Protein AF-A0A016TN72-F1 (afdb_monomer)

Structure (mmCIF, N/CA/C/O backbone):
data_AF-A0A016TN72-F1
#
_entry.id   AF-A0A016TN72-F1
#
loop_
_atom_site.group_PDB
_atom_site.id
_atom_site.type_symbol
_atom_site.label_atom_id
_atom_site.label_alt_id
_atom_site.label_comp_id
_atom_site.label_asym_id
_atom_site.label_entity_id
_atom_site.label_seq_id
_atom_site.pdbx_PDB_ins_code
_atom_site.Cartn_x
_atom_site.Cartn_y
_atom_site.Cartn_z
_atom_site.occupancy
_atom_site.B_iso_or_equiv
_atom_site.auth_seq_id
_atom_site.auth_comp_id
_atom_site.auth_asym_id
_atom_site.auth_atom_id
_atom_site.pdbx_PDB_model_num
ATOM 1 N N . MET A 1 1 ? -20.695 16.431 16.332 1.00 54.09 1 MET A N 1
ATOM 2 C CA . MET A 1 1 ? -19.591 16.017 17.225 1.00 54.09 1 MET A CA 1
ATOM 3 C C . MET A 1 1 ? -19.298 14.549 16.932 1.00 54.09 1 MET A C 1
ATOM 5 O O . MET A 1 1 ? -20.149 13.716 17.222 1.00 54.09 1 MET A O 1
ATOM 9 N N . MET A 1 2 ? -18.202 14.225 16.236 1.00 65.81 2 MET A N 1
ATOM 10 C CA . MET A 1 2 ? -17.844 12.820 15.986 1.00 65.81 2 MET A CA 1
ATOM 11 C C . MET A 1 2 ? -17.385 12.195 17.301 1.00 65.81 2 MET A C 1
ATOM 13 O O . MET A 1 2 ? -16.554 12.775 17.998 1.00 65.81 2 MET A O 1
ATOM 17 N N . LYS A 1 3 ? -17.939 11.031 17.658 1.00 68.31 3 LYS A N 1
ATOM 18 C CA . LYS A 1 3 ? -17.392 10.249 18.769 1.00 68.31 3 LYS A CA 1
ATOM 19 C C . LYS A 1 3 ? -15.958 9.852 18.400 1.00 68.31 3 LYS A C 1
ATOM 21 O O . LYS A 1 3 ? -15.753 9.422 17.263 1.00 68.31 3 LYS A O 1
ATOM 26 N N . PRO A 1 4 ? -14.985 9.998 19.314 1.00 74.62 4 PRO A N 1
ATOM 27 C CA . PRO A 1 4 ? -13.628 9.550 19.050 1.00 74.62 4 PRO A CA 1
ATOM 28 C C . PRO A 1 4 ? -13.656 8.063 18.703 1.00 74.62 4 PRO A C 1
ATOM 30 O O . PRO A 1 4 ? -14.381 7.279 19.325 1.00 74.62 4 PRO A O 1
ATOM 33 N N . LEU A 1 5 ? -12.901 7.690 17.670 1.00 73.25 5 LEU A N 1
ATOM 34 C CA . LEU A 1 5 ? -12.761 6.291 17.295 1.00 73.25 5 LEU A CA 1
ATOM 35 C C . LEU A 1 5 ? -12.187 5.516 18.491 1.00 73.25 5 LEU A C 1
ATOM 37 O O . LEU A 1 5 ? -11.270 6.015 19.151 1.00 73.25 5 LEU A O 1
ATOM 41 N N . PRO A 1 6 ? -12.698 4.311 18.789 1.00 85.69 6 PRO A N 1
ATOM 42 C CA . PRO A 1 6 ? -12.167 3.503 19.876 1.00 85.69 6 PRO A CA 1
ATOM 43 C C . PRO A 1 6 ? -10.664 3.277 19.692 1.00 85.69 6 PRO A C 1
ATOM 45 O O . PRO A 1 6 ? -10.224 2.912 18.600 1.00 85.69 6 PRO A O 1
ATOM 48 N N . TYR A 1 7 ? -9.887 3.435 20.766 1.00 83.62 7 TYR A N 1
ATOM 49 C CA . TYR A 1 7 ? -8.431 3.243 20.745 1.00 83.62 7 TYR A CA 1
ATOM 50 C C . TYR A 1 7 ? -8.031 1.890 20.142 1.00 83.62 7 TYR A C 1
ATOM 52 O O . TYR A 1 7 ? -7.125 1.809 19.322 1.00 83.62 7 TYR A O 1
ATOM 60 N N . VAL A 1 8 ? -8.778 0.834 20.473 1.00 81.06 8 VAL A N 1
ATOM 61 C CA . VAL A 1 8 ? -8.566 -0.521 19.944 1.00 81.06 8 VAL A CA 1
ATOM 62 C C . VAL A 1 8 ? -8.676 -0.567 18.415 1.00 81.06 8 VAL A C 1
ATOM 64 O O . VAL A 1 8 ? -7.938 -1.300 17.761 1.00 81.06 8 VAL A O 1
ATOM 67 N N . THR A 1 9 ? -9.580 0.215 17.827 1.00 81.88 9 THR A N 1
ATOM 68 C CA . THR A 1 9 ? -9.727 0.309 16.370 1.00 81.88 9 T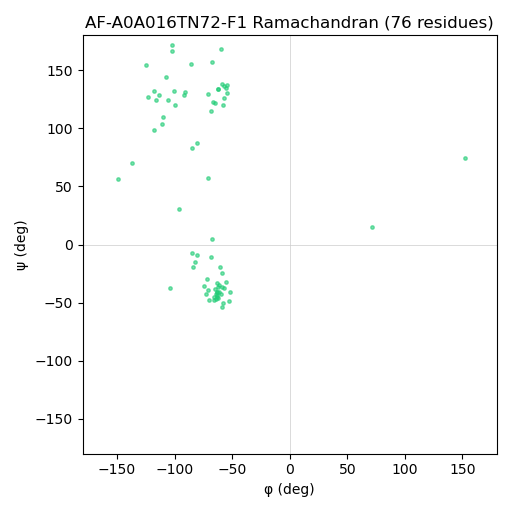HR A CA 1
ATOM 69 C C . THR A 1 9 ? -8.561 1.081 15.761 1.00 81.88 9 THR A C 1
ATOM 71 O O . THR A 1 9 ? -8.001 0.641 14.761 1.00 81.88 9 THR A O 1
ATOM 74 N N . LEU A 1 10 ? -8.154 2.190 16.385 1.00 82.38 10 LEU A N 1
ATOM 75 C CA . LEU A 1 10 ? -7.016 2.994 15.931 1.00 82.38 10 LEU A CA 1
ATOM 76 C C . LEU A 1 10 ? -5.696 2.216 15.989 1.00 82.38 10 LEU A C 1
ATOM 78 O O . LEU A 1 10 ? -4.941 2.242 15.024 1.00 82.38 10 LEU A O 1
ATOM 82 N N . SER A 1 11 ? -5.453 1.468 17.067 1.00 82.56 11 SER A N 1
ATOM 83 C CA . SER A 1 11 ? -4.266 0.617 17.216 1.00 82.56 11 SER A CA 1
ATOM 84 C C . SER A 1 11 ? -4.183 -0.440 16.110 1.00 82.56 11 SER A C 1
ATOM 86 O O . SER A 1 11 ? -3.135 -0.594 15.494 1.00 82.56 11 SER A O 1
ATOM 88 N N . LYS A 1 12 ? -5.299 -1.090 15.753 1.00 82.69 12 LYS A N 1
ATOM 89 C CA . LYS A 1 12 ? -5.322 -2.060 14.642 1.00 82.69 12 LYS A CA 1
ATOM 90 C C . LYS A 1 12 ? -5.028 -1.424 13.283 1.00 82.69 12 LYS A C 1
ATOM 92 O O . LYS A 1 12 ? -4.366 -2.042 12.451 1.00 82.69 12 LYS A O 1
ATOM 97 N N . VAL A 1 13 ? -5.527 -0.210 13.045 1.00 83.56 13 VAL A N 1
ATOM 98 C CA . VAL A 1 13 ? -5.228 0.545 11.818 1.00 83.56 13 VAL A CA 1
ATOM 99 C C . VAL A 1 13 ? -3.748 0.916 11.776 1.00 83.56 13 VAL A C 1
ATOM 101 O O . VAL A 1 13 ? -3.107 0.706 10.751 1.00 83.56 13 VAL A O 1
ATOM 104 N N . HIS A 1 14 ? -3.197 1.399 12.889 1.00 85.06 14 HIS A N 1
ATOM 105 C CA . HIS A 1 14 ? -1.782 1.732 13.003 1.00 85.06 14 HIS A CA 1
ATOM 106 C C . HIS A 1 14 ? -0.886 0.518 12.708 1.00 85.06 14 HIS A C 1
ATOM 108 O O . HIS A 1 14 ? -0.025 0.592 11.835 1.00 85.06 14 HIS A O 1
ATOM 114 N N . ASP A 1 15 ? -1.149 -0.630 13.337 1.00 83.62 15 ASP A N 1
ATOM 115 C CA . ASP A 1 15 ? -0.388 -1.867 13.111 1.00 83.62 15 ASP A CA 1
ATOM 116 C C . ASP A 1 15 ? -0.477 -2.358 11.658 1.00 83.62 15 ASP A C 1
ATOM 118 O O . ASP A 1 15 ? 0.472 -2.924 11.112 1.00 83.62 15 ASP A O 1
ATOM 122 N N . CYS A 1 16 ? -1.633 -2.165 11.018 1.00 82.94 16 CYS A N 1
ATOM 123 C CA . CYS A 1 16 ? -1.825 -2.480 9.608 1.00 82.94 16 CYS A CA 1
ATOM 124 C C . CYS A 1 16 ? -0.971 -1.575 8.710 1.00 82.94 16 CYS A C 1
ATOM 126 O O . CYS A 1 16 ? -0.286 -2.075 7.818 1.00 82.94 16 CYS A O 1
ATOM 128 N N . LEU A 1 17 ? -0.996 -0.260 8.944 1.00 83.12 17 LEU A N 1
ATOM 129 C CA . LEU A 1 17 ? -0.212 0.709 8.177 1.00 83.12 17 LEU A CA 1
ATOM 130 C C . LEU A 1 17 ? 1.294 0.474 8.342 1.00 83.12 17 LEU A C 1
ATOM 132 O O . LEU A 1 17 ? 2.010 0.485 7.346 1.00 83.12 17 LEU A O 1
ATOM 136 N N . ASP A 1 18 ? 1.758 0.169 9.555 1.00 81.62 18 ASP A N 1
ATOM 137 C CA . ASP A 1 18 ? 3.168 -0.135 9.828 1.00 81.62 18 ASP A CA 1
ATOM 138 C C . ASP A 1 18 ? 3.637 -1.408 9.095 1.00 81.62 18 ASP A C 1
ATOM 140 O O . ASP A 1 18 ? 4.708 -1.439 8.486 1.00 81.62 18 ASP A O 1
ATOM 144 N N . LYS A 1 19 ? 2.802 -2.457 9.048 1.00 81.06 19 LYS A N 1
ATOM 145 C CA . LYS A 1 19 ? 3.093 -3.666 8.253 1.00 81.06 19 LYS A CA 1
ATOM 146 C C . LYS A 1 19 ? 3.158 -3.379 6.756 1.00 81.06 19 LYS A C 1
ATOM 148 O O . LYS A 1 19 ? 4.050 -3.897 6.089 1.00 81.06 19 LYS A O 1
ATOM 153 N N . ILE A 1 20 ? 2.232 -2.573 6.233 1.00 80.88 20 ILE A N 1
ATOM 154 C CA . ILE A 1 20 ? 2.227 -2.172 4.819 1.00 80.88 20 ILE A CA 1
ATOM 155 C 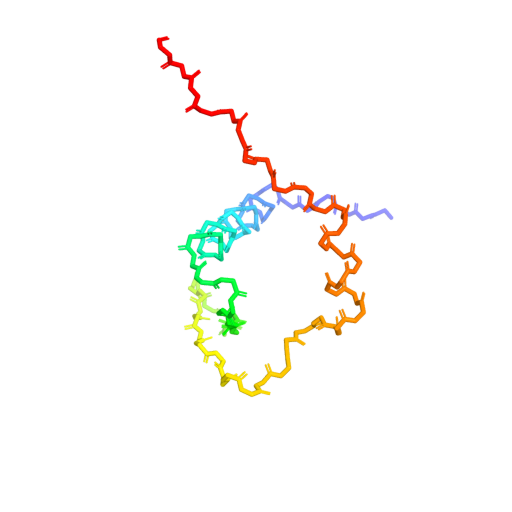C . ILE A 1 20 ? 3.485 -1.367 4.501 1.00 80.88 20 ILE A C 1
ATOM 157 O O . ILE A 1 20 ? 4.137 -1.654 3.504 1.00 80.88 20 ILE A O 1
ATOM 161 N N . HIS A 1 21 ? 3.857 -0.417 5.359 1.00 79.94 21 HIS A N 1
ATOM 162 C CA . HIS A 1 21 ? 5.073 0.371 5.200 1.00 79.94 21 HIS A CA 1
ATOM 163 C C . HIS A 1 21 ? 6.313 -0.528 5.177 1.00 79.94 21 HIS A C 1
ATOM 165 O O . HIS A 1 21 ? 7.040 -0.539 4.193 1.00 79.94 21 HIS A O 1
ATOM 171 N N . LYS A 1 22 ? 6.504 -1.384 6.187 1.00 77.38 22 LYS A N 1
ATOM 172 C CA . LYS A 1 22 ? 7.636 -2.328 6.234 1.00 77.38 22 LYS A CA 1
ATOM 173 C C . LYS A 1 22 ? 7.694 -3.253 5.022 1.00 77.38 22 LYS A C 1
ATOM 175 O O . LYS A 1 22 ? 8.784 -3.578 4.561 1.00 77.38 22 LYS A O 1
ATOM 180 N N . PHE A 1 23 ? 6.540 -3.696 4.528 1.00 76.50 23 PHE A N 1
ATOM 181 C CA . PHE A 1 23 ? 6.460 -4.529 3.336 1.00 76.50 23 PHE A CA 1
ATOM 182 C C . PHE A 1 23 ? 6.823 -3.741 2.073 1.00 76.50 23 PHE A C 1
ATOM 184 O O . PHE A 1 23 ? 7.632 -4.217 1.293 1.00 76.50 23 PHE A O 1
ATOM 191 N N . LEU A 1 24 ? 6.280 -2.541 1.868 1.00 72.94 24 LEU A N 1
ATOM 192 C CA . LEU A 1 24 ? 6.546 -1.747 0.667 1.00 72.94 24 LEU A CA 1
ATOM 193 C C . LEU A 1 24 ? 7.974 -1.186 0.635 1.00 72.94 24 LEU A C 1
ATOM 195 O O . LEU A 1 24 ? 8.600 -1.225 -0.414 1.00 72.94 24 LEU A O 1
ATOM 199 N N . THR A 1 25 ? 8.513 -0.735 1.769 1.00 69.56 25 THR A N 1
ATOM 200 C CA . THR A 1 25 ? 9.852 -0.123 1.854 1.00 69.56 25 THR A CA 1
ATOM 201 C C . THR A 1 25 ? 10.985 -1.139 1.682 1.00 69.56 25 THR A C 1
ATOM 203 O O . THR A 1 25 ? 12.056 -0.794 1.201 1.00 69.56 25 THR A O 1
ATOM 206 N N . LYS A 1 26 ? 10.778 -2.407 2.065 1.00 63.38 26 LYS A N 1
ATOM 207 C CA . LYS A 1 26 ? 11.787 -3.470 1.888 1.00 63.38 26 LYS A CA 1
ATOM 208 C C . LYS A 1 26 ? 11.756 -4.130 0.506 1.00 63.38 26 LYS A C 1
ATOM 210 O O . LYS A 1 26 ? 12.605 -4.976 0.236 1.00 63.38 26 LYS A O 1
ATOM 215 N N . ASN A 1 27 ? 10.768 -3.806 -0.324 1.00 60.91 27 ASN A N 1
ATOM 216 C CA . ASN A 1 27 ? 10.597 -4.384 -1.653 1.00 60.91 27 ASN A CA 1
ATOM 217 C C . ASN A 1 27 ? 11.074 -3.426 -2.753 1.00 60.91 27 ASN A C 1
ATOM 219 O O . ASN A 1 27 ? 11.411 -2.272 -2.510 1.00 60.91 27 ASN A O 1
ATOM 223 N N . ASP A 1 28 ? 11.114 -3.953 -3.972 1.00 68.38 28 ASP A N 1
ATOM 224 C CA . ASP A 1 28 ? 11.462 -3.238 -5.198 1.00 68.38 28 ASP A CA 1
ATOM 225 C C . ASP A 1 28 ? 10.574 -1.983 -5.400 1.00 68.38 28 ASP A C 1
ATOM 227 O O . ASP A 1 28 ? 9.348 -2.096 -5.329 1.00 68.38 28 ASP A O 1
ATOM 231 N N . PRO A 1 29 ? 11.142 -0.791 -5.671 1.00 68.62 29 PRO A N 1
ATOM 232 C CA . PRO A 1 29 ? 10.375 0.431 -5.942 1.00 68.62 29 PRO A CA 1
ATOM 233 C C . PRO A 1 29 ? 9.451 0.337 -7.170 1.00 68.62 29 PRO A C 1
ATOM 235 O O . PRO A 1 29 ? 8.496 1.112 -7.288 1.00 68.62 29 PRO A O 1
ATOM 238 N N . GLU A 1 30 ? 9.686 -0.607 -8.084 1.00 70.69 30 GLU A N 1
ATOM 239 C CA . GLU A 1 30 ? 8.778 -0.892 -9.197 1.00 70.69 30 GLU A CA 1
ATOM 240 C C . GLU A 1 30 ? 7.617 -1.815 -8.804 1.00 70.69 30 GLU A C 1
ATOM 242 O O . GLU A 1 30 ? 6.603 -1.879 -9.514 1.00 70.69 30 GLU A O 1
ATOM 247 N N . PHE A 1 31 ? 7.715 -2.491 -7.656 1.00 73.94 31 PHE A N 1
ATOM 248 C CA . PHE A 1 31 ? 6.709 -3.428 -7.189 1.00 73.94 31 PHE A CA 1
ATOM 249 C C . PHE A 1 31 ? 5.398 -2.716 -6.848 1.00 73.94 31 PHE A C 1
ATOM 251 O O . PH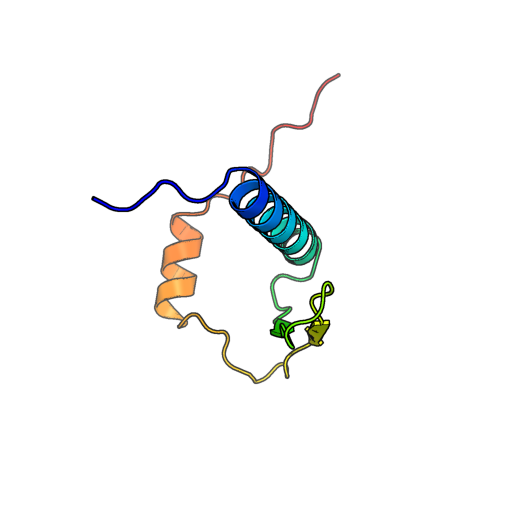E A 1 31 ? 5.307 -1.832 -5.994 1.00 73.94 31 PHE A O 1
ATOM 258 N N .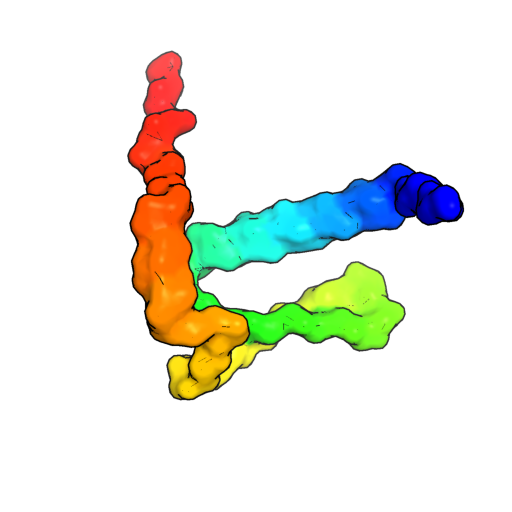 ARG A 1 32 ? 4.324 -3.146 -7.512 1.00 74.31 32 ARG A N 1
ATOM 259 C CA . ARG A 1 32 ? 2.959 -2.674 -7.265 1.00 74.31 32 ARG A CA 1
ATOM 260 C C . ARG A 1 32 ? 2.158 -3.830 -6.699 1.00 74.31 32 ARG A C 1
ATOM 262 O O . ARG A 1 32 ? 2.090 -4.891 -7.312 1.00 74.31 32 ARG A O 1
ATOM 269 N N . CYS A 1 33 ? 1.478 -3.615 -5.577 1.00 75.69 33 CYS A N 1
ATOM 270 C CA . CYS A 1 33 ? 0.568 -4.610 -5.017 1.00 75.69 33 CYS A CA 1
ATOM 271 C C . CYS A 1 33 ? -0.847 -4.068 -4.799 1.00 75.69 33 CYS A C 1
ATOM 273 O O . CYS A 1 33 ? -1.083 -2.865 -4.661 1.00 75.69 33 CYS A O 1
ATOM 275 N N . GLY A 1 34 ? -1.818 -4.975 -4.809 1.00 76.12 34 GLY A N 1
ATOM 276 C CA . GLY A 1 34 ? -3.173 -4.746 -4.331 1.00 76.12 34 GLY A CA 1
ATOM 277 C C . GLY A 1 34 ? -3.325 -5.331 -2.935 1.00 76.12 34 GLY A C 1
ATOM 278 O O . GLY A 1 34 ? -2.950 -6.478 -2.705 1.00 76.12 34 GLY A O 1
ATOM 279 N N . LEU A 1 35 ? -3.887 -4.546 -2.020 1.00 79.38 35 LEU A N 1
ATOM 280 C CA . LEU A 1 35 ? -4.293 -5.011 -0.700 1.00 79.38 35 LEU A CA 1
ATOM 281 C C . LEU A 1 35 ? -5.797 -5.257 -0.735 1.00 79.38 35 LEU A C 1
ATOM 283 O O . LEU A 1 35 ? -6.563 -4.337 -1.021 1.00 79.38 35 LEU A O 1
ATOM 287 N N . VAL A 1 36 ? -6.219 -6.492 -0.479 1.00 79.75 36 VAL A N 1
ATOM 288 C CA . VAL A 1 36 ? -7.635 -6.868 -0.507 1.00 79.75 36 VAL A CA 1
ATOM 289 C C . VAL A 1 36 ? -8.065 -7.306 0.883 1.00 79.75 36 VAL A C 1
ATOM 291 O O . VAL A 1 36 ? -7.502 -8.232 1.469 1.00 79.75 36 VAL A O 1
ATOM 294 N N . TRP A 1 37 ? -9.103 -6.650 1.398 1.00 77.69 37 TRP A N 1
ATOM 295 C CA . TRP A 1 37 ? -9.749 -7.026 2.647 1.00 77.69 37 TRP A CA 1
ATOM 296 C C . TRP A 1 37 ? -11.143 -7.590 2.367 1.00 77.69 37 TRP A C 1
ATOM 298 O O . TRP A 1 37 ? -12.054 -6.865 1.979 1.00 77.69 37 TRP A O 1
ATOM 308 N N . LYS A 1 38 ? -11.319 -8.900 2.569 1.00 79.12 38 LYS A N 1
ATOM 309 C CA . LYS A 1 38 ? -12.592 -9.615 2.343 1.00 79.12 38 LYS A CA 1
ATOM 310 C C . LYS A 1 38 ? -13.419 -9.777 3.628 1.00 79.12 38 LYS A C 1
ATOM 312 O O . LYS A 1 38 ? -14.081 -10.793 3.811 1.00 79.12 38 LYS A O 1
ATOM 317 N N . GLY A 1 39 ? -13.312 -8.830 4.564 1.00 72.19 39 GLY A N 1
ATOM 318 C CA . GLY A 1 39 ? -14.005 -8.891 5.860 1.00 72.19 39 GLY A CA 1
ATOM 319 C C . GLY A 1 39 ? -13.459 -9.941 6.842 1.00 72.19 39 GLY A C 1
ATOM 320 O O . GLY A 1 39 ? -14.123 -10.263 7.823 1.00 72.19 39 GLY A O 1
ATOM 321 N N . LYS A 1 40 ? -12.258 -10.483 6.596 1.00 71.94 40 LYS A N 1
ATOM 322 C CA . LYS A 1 40 ? -11.550 -11.420 7.490 1.00 71.94 40 LYS A CA 1
ATOM 323 C C . LYS A 1 40 ? -10.439 -10.710 8.266 1.00 71.94 40 LYS A C 1
ATOM 325 O O . LYS A 1 40 ? -10.026 -9.619 7.904 1.00 71.94 40 LYS A O 1
ATOM 330 N N . ASN A 1 41 ? -9.897 -11.340 9.306 1.00 68.00 41 ASN A N 1
ATOM 331 C CA . ASN A 1 41 ? -8.812 -10.748 10.106 1.00 68.00 41 ASN A CA 1
ATOM 332 C C . ASN A 1 41 ? -7.466 -10.611 9.363 1.00 68.00 41 ASN A C 1
ATOM 334 O O . ASN A 1 41 ? -6.555 -9.977 9.887 1.00 68.00 41 ASN A O 1
ATOM 338 N N . HIS A 1 42 ? -7.320 -11.208 8.178 1.00 71.19 42 HIS A N 1
ATOM 339 C CA . HIS A 1 42 ? -6.114 -11.116 7.356 1.00 71.19 42 HIS A CA 1
ATOM 340 C C . HIS A 1 42 ? -6.338 -10.228 6.129 1.00 71.19 42 HIS A C 1
ATOM 342 O O . HIS A 1 42 ? -7.414 -10.230 5.526 1.00 71.19 42 HIS A O 1
ATOM 348 N N . LEU A 1 43 ? -5.289 -9.495 5.762 1.00 75.12 43 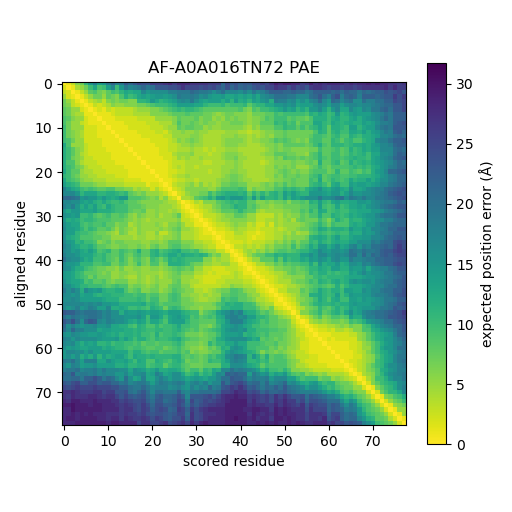LEU A N 1
ATOM 349 C CA . LEU A 1 43 ? -5.165 -8.803 4.485 1.00 75.12 43 LEU A CA 1
ATOM 350 C C . LEU A 1 43 ? -4.475 -9.729 3.493 1.00 75.12 43 LEU A C 1
ATOM 352 O O . LEU A 1 43 ? -3.434 -10.307 3.798 1.00 75.12 43 LEU A O 1
ATOM 356 N N . GLU A 1 44 ? -5.061 -9.858 2.311 1.00 80.50 44 GLU A N 1
ATOM 357 C CA . GLU A 1 44 ? -4.446 -10.575 1.201 1.00 80.50 44 GLU A CA 1
ATOM 358 C C . GLU A 1 44 ? -3.639 -9.573 0.362 1.00 80.50 44 GLU A C 1
ATOM 360 O O . GLU A 1 44 ? -4.156 -8.515 -0.014 1.00 80.50 44 GLU A O 1
ATOM 365 N N . ILE A 1 45 ? -2.372 -9.895 0.085 1.00 78.75 45 ILE A N 1
ATOM 366 C CA . ILE A 1 45 ? -1.481 -9.089 -0.756 1.00 78.75 45 ILE A CA 1
ATOM 367 C C . ILE A 1 45 ? -1.323 -9.795 -2.098 1.00 78.75 45 ILE A C 1
ATOM 369 O O . ILE A 1 45 ? -0.893 -10.945 -2.150 1.00 78.75 45 ILE A O 1
ATOM 373 N N . PHE A 1 46 ? -1.637 -9.090 -3.180 1.00 79.31 46 PHE A N 1
ATOM 374 C CA . PHE A 1 46 ? -1.472 -9.588 -4.542 1.00 79.31 46 PHE A CA 1
ATOM 375 C C . PHE A 1 46 ? -0.483 -8.716 -5.298 1.00 79.31 46 PHE A C 1
ATOM 377 O O . PHE A 1 46 ? -0.618 -7.490 -5.290 1.00 79.31 46 PHE A O 1
ATOM 384 N N . ALA A 1 47 ? 0.477 -9.331 -5.985 1.00 77.12 47 ALA A N 1
ATOM 385 C CA . ALA A 1 47 ? 1.277 -8.626 -6.976 1.00 77.12 47 ALA A CA 1
ATOM 386 C C . ALA A 1 47 ? 0.355 -8.141 -8.104 1.00 77.12 47 ALA A C 1
ATOM 388 O O . ALA A 1 47 ? -0.513 -8.882 -8.569 1.00 77.12 47 ALA A O 1
ATOM 389 N N . LYS A 1 48 ? 0.502 -6.881 -8.509 1.00 73.88 48 LYS A N 1
ATOM 390 C CA . LYS A 1 48 ? -0.191 -6.349 -9.681 1.00 73.88 48 LYS A CA 1
ATOM 391 C C . LYS A 1 48 ? 0.620 -6.645 -10.931 1.00 73.88 48 LYS A C 1
ATOM 393 O O . LYS A 1 48 ? 1.836 -6.797 -10.872 1.00 73.88 48 LYS A O 1
ATOM 398 N N . ASP A 1 49 ? -0.084 -6.686 -12.055 1.00 74.56 49 ASP A N 1
ATOM 399 C CA . ASP A 1 49 ? 0.541 -6.766 -13.367 1.00 74.56 49 ASP A CA 1
ATOM 400 C C . ASP A 1 49 ? 1.557 -5.614 -13.548 1.00 74.56 49 ASP A C 1
ATOM 402 O O . ASP A 1 49 ? 1.240 -4.479 -13.169 1.00 74.56 49 ASP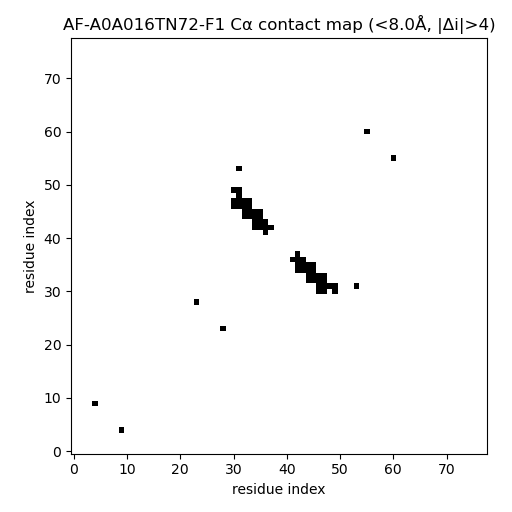 A O 1
ATOM 406 N N . PRO A 1 50 ? 2.754 -5.862 -14.111 1.00 69.88 50 PRO A N 1
ATOM 407 C CA . PRO A 1 50 ? 3.758 -4.820 -14.342 1.00 69.88 50 PRO A CA 1
ATOM 408 C C . PRO A 1 50 ? 3.239 -3.633 -15.171 1.00 69.88 50 PRO A C 1
ATOM 410 O O . PRO A 1 50 ? 3.628 -2.487 -14.936 1.00 69.88 50 PRO A O 1
ATOM 413 N N . ALA A 1 51 ? 2.316 -3.881 -16.106 1.00 71.12 51 ALA A N 1
ATOM 414 C CA . ALA A 1 51 ? 1.685 -2.857 -16.932 1.00 71.12 51 ALA A CA 1
ATOM 415 C C . ALA A 1 51 ? 0.538 -2.122 -16.215 1.00 71.12 51 ALA A C 1
ATOM 417 O O . ALA A 1 51 ? 0.041 -1.109 -16.713 1.00 71.12 51 ALA A O 1
ATOM 418 N N . ALA A 1 52 ? 0.103 -2.585 -15.037 1.00 68.06 52 ALA A N 1
ATOM 419 C CA . ALA A 1 52 ? -0.954 -1.927 -14.283 1.00 68.06 52 ALA A CA 1
ATOM 420 C C . ALA A 1 52 ? -0.465 -0.579 -13.750 1.00 68.06 52 ALA A C 1
ATOM 422 O O . ALA A 1 52 ? 0.396 -0.519 -12.870 1.00 68.06 52 ALA A O 1
ATOM 423 N N . ASN A 1 53 ? -1.056 0.516 -14.227 1.00 64.06 53 ASN A N 1
ATOM 424 C CA . ASN A 1 53 ? -0.815 1.847 -13.678 1.00 64.06 53 ASN A CA 1
ATOM 425 C C . ASN A 1 53 ? -1.152 1.853 -12.176 1.00 64.06 53 ASN A C 1
ATOM 427 O O . ASN A 1 53 ? -2.225 1.413 -11.757 1.00 64.06 53 ASN A O 1
ATOM 431 N N . GLY A 1 54 ? -0.198 2.286 -11.346 1.00 64.50 54 GLY A N 1
ATOM 432 C CA . GLY A 1 54 ? -0.420 2.420 -9.906 1.00 64.50 54 GLY A CA 1
ATOM 433 C C . GLY A 1 54 ? -1.561 3.401 -9.606 1.00 64.50 54 GLY A C 1
ATOM 434 O O . GLY A 1 54 ? -1.980 4.162 -10.472 1.00 64.50 54 GLY A O 1
ATOM 435 N N . GLY A 1 55 ? -2.040 3.440 -8.360 1.00 67.81 55 GLY A N 1
ATOM 436 C CA . GLY A 1 55 ? -3.090 4.388 -7.941 1.00 67.81 55 GLY A CA 1
ATOM 437 C C . GLY A 1 55 ? -2.659 5.864 -7.932 1.00 67.81 55 GLY A C 1
ATOM 438 O O . GLY A 1 55 ? -3.423 6.717 -7.499 1.00 67.81 55 GLY A O 1
ATOM 439 N N . ILE A 1 56 ? -1.436 6.158 -8.379 1.00 68.69 56 ILE A N 1
ATOM 440 C CA . ILE A 1 56 ? -0.815 7.480 -8.390 1.00 68.69 56 ILE A CA 1
ATOM 441 C C . ILE A 1 56 ? -0.412 7.780 -9.835 1.00 68.69 56 ILE A C 1
ATOM 443 O O . ILE A 1 56 ? 0.271 6.971 -10.469 1.00 68.69 56 ILE A O 1
ATOM 447 N N . SER A 1 57 ? -0.842 8.930 -10.358 1.00 74.50 57 SER A N 1
ATOM 448 C CA . SER A 1 57 ? 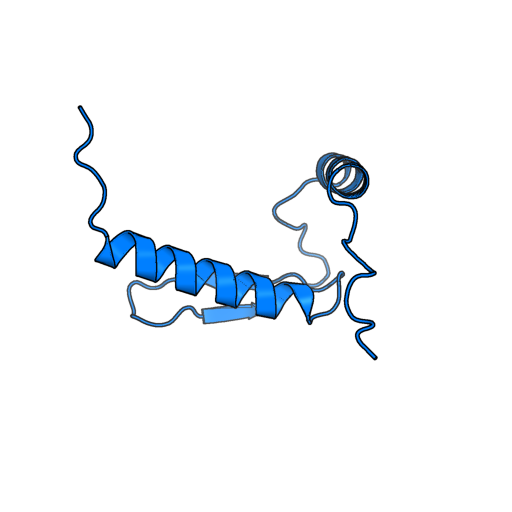-0.463 9.376 -11.700 1.00 74.50 57 SER A CA 1
ATOM 449 C C . SER A 1 57 ? 1.031 9.709 -11.768 1.00 74.50 57 SER A C 1
ATOM 451 O O . SER A 1 57 ? 1.652 10.026 -10.753 1.00 74.50 57 SER A O 1
ATOM 453 N N . LYS A 1 58 ? 1.616 9.678 -12.973 1.00 73.25 58 LYS A N 1
ATOM 454 C CA . LYS A 1 58 ? 3.040 9.993 -13.175 1.00 73.25 58 LYS A CA 1
ATOM 455 C C . LYS A 1 58 ? 3.428 11.348 -12.564 1.00 73.25 58 LYS A C 1
ATOM 457 O O . LYS A 1 58 ? 4.349 11.400 -11.766 1.00 73.25 58 LYS A O 1
ATOM 462 N N . GLY A 1 59 ? 2.660 12.406 -12.837 1.00 77.12 59 GLY A N 1
ATOM 463 C CA . GLY A 1 59 ? 2.952 13.741 -12.300 1.00 77.12 59 GLY A CA 1
ATOM 464 C C . GLY A 1 59 ? 2.889 13.830 -10.771 1.00 77.12 59 GLY A C 1
ATOM 465 O O . GLY A 1 59 ? 3.669 14.558 -10.169 1.00 77.12 59 GLY A O 1
ATOM 466 N N . VAL A 1 60 ? 2.006 13.061 -10.122 1.00 76.12 60 VAL A N 1
ATOM 467 C CA . VAL A 1 60 ? 1.956 13.009 -8.651 1.00 76.12 60 VAL A CA 1
ATOM 468 C C . VAL A 1 60 ? 3.132 12.206 -8.098 1.00 76.12 60 VAL A C 1
ATOM 470 O O . VAL A 1 60 ? 3.678 12.578 -7.067 1.00 76.12 60 VAL A O 1
ATOM 473 N N . ARG A 1 61 ? 3.570 11.144 -8.785 1.00 73.25 61 ARG A N 1
ATOM 474 C CA . ARG A 1 61 ? 4.781 10.402 -8.408 1.00 73.25 61 ARG A CA 1
ATOM 475 C C . ARG A 1 61 ? 6.024 11.290 -8.487 1.00 73.25 61 ARG A C 1
ATOM 477 O O . ARG A 1 61 ? 6.796 11.315 -7.536 1.00 73.25 61 ARG A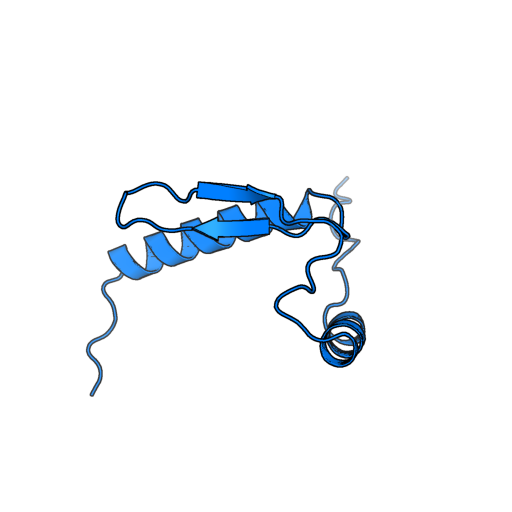 O 1
ATOM 484 N N . ASP A 1 62 ? 6.162 12.045 -9.574 1.00 79.44 62 ASP A N 1
ATOM 485 C CA . ASP A 1 62 ? 7.272 12.979 -9.780 1.00 79.44 62 ASP A CA 1
ATOM 486 C C . ASP A 1 62 ? 7.272 14.075 -8.696 1.00 79.44 62 ASP A C 1
ATOM 488 O O . ASP A 1 62 ? 8.317 14.403 -8.140 1.00 79.44 62 ASP A O 1
ATOM 492 N N . LEU A 1 63 ? 6.092 14.589 -8.320 1.00 80.38 63 LEU A N 1
ATOM 493 C CA . LEU A 1 63 ? 5.943 15.540 -7.215 1.00 80.38 63 LEU A CA 1
ATOM 494 C C . LEU A 1 63 ? 6.335 14.929 -5.860 1.00 80.38 63 LEU A C 1
ATOM 496 O O . LEU A 1 63 ? 7.080 15.553 -5.106 1.00 80.38 63 LEU A O 1
ATOM 500 N N . LEU A 1 64 ? 5.855 13.724 -5.543 1.00 74.00 64 LEU A N 1
ATOM 501 C CA . LEU A 1 64 ? 6.140 13.053 -4.270 1.00 74.00 64 LEU A CA 1
ATOM 502 C C . LEU A 1 64 ? 7.632 12.758 -4.097 1.00 74.00 64 LEU A C 1
ATOM 504 O O . LEU A 1 64 ? 8.144 12.941 -2.999 1.00 74.00 64 LEU A O 1
ATOM 508 N N . ALA A 1 65 ? 8.345 12.408 -5.171 1.00 74.12 65 ALA A N 1
ATOM 509 C CA . ALA A 1 65 ? 9.795 12.207 -5.134 1.00 74.12 65 ALA A CA 1
ATOM 510 C C . ALA A 1 65 ? 10.575 13.461 -4.681 1.00 74.12 65 ALA A C 1
ATOM 512 O O . ALA A 1 65 ? 11.672 13.349 -4.147 1.00 74.12 65 ALA A O 1
ATOM 513 N N . THR A 1 66 ? 10.017 14.664 -4.857 1.00 81.19 66 THR A N 1
ATOM 514 C CA . THR A 1 66 ? 10.647 15.912 -4.378 1.00 81.19 66 THR A CA 1
ATOM 515 C C . THR A 1 66 ? 10.353 16.235 -2.912 1.00 81.19 66 THR A C 1
ATOM 517 O O . THR A 1 66 ? 11.060 17.041 -2.306 1.00 81.19 66 THR A O 1
ATOM 520 N N . GLN A 1 67 ? 9.300 15.640 -2.344 1.00 74.06 67 GLN A N 1
ATOM 521 C CA . GLN A 1 67 ? 8.793 15.945 -1.001 1.00 74.06 67 GLN A CA 1
ATOM 522 C C . GLN A 1 67 ? 9.170 14.864 0.011 1.00 74.06 67 GLN A C 1
ATOM 524 O O . GLN A 1 67 ? 9.500 15.171 1.154 1.00 74.06 67 GLN A O 1
ATOM 529 N N . CYS A 1 68 ? 9.144 13.607 -0.420 1.00 58.84 68 CYS A N 1
ATOM 530 C CA . CYS A 1 68 ? 9.623 12.463 0.333 1.00 58.84 68 CYS A CA 1
ATOM 531 C C . CYS A 1 68 ? 11.127 12.341 0.096 1.00 58.84 68 CYS A C 1
ATOM 533 O O . CYS A 1 68 ? 11.564 11.608 -0.786 1.00 58.84 68 CYS A O 1
ATOM 535 N N . LYS A 1 69 ? 11.917 13.110 0.849 1.00 59.38 69 LYS A N 1
ATOM 536 C CA . LYS A 1 69 ? 13.347 12.830 0.972 1.00 59.38 69 LYS A CA 1
ATOM 537 C C . LYS A 1 69 ? 13.456 11.484 1.677 1.00 59.38 69 LYS A C 1
ATOM 539 O O . LYS A 1 69 ? 12.896 11.337 2.760 1.00 59.38 69 LYS A O 1
ATOM 544 N N . ASP A 1 70 ? 14.104 10.512 1.050 1.00 55.34 70 ASP A N 1
ATOM 545 C CA . ASP A 1 70 ? 14.492 9.305 1.764 1.00 55.34 70 ASP A CA 1
ATOM 546 C C . ASP A 1 70 ? 15.380 9.759 2.927 1.00 55.34 70 ASP A C 1
ATOM 548 O O . ASP A 1 70 ? 16.414 10.391 2.697 1.00 55.34 70 ASP A O 1
ATOM 552 N N . ASP A 1 71 ? 14.981 9.469 4.167 1.00 55.88 71 ASP A N 1
ATOM 553 C CA . ASP A 1 71 ? 15.857 9.591 5.337 1.00 55.88 71 ASP A CA 1
ATOM 554 C C . ASP A 1 71 ? 16.908 8.467 5.271 1.00 55.88 71 ASP A C 1
ATOM 556 O O . ASP A 1 71 ? 17.012 7.593 6.131 1.00 55.88 71 ASP A O 1
ATOM 560 N N . ALA A 1 72 ? 17.666 8.427 4.179 1.00 51.53 72 ALA A N 1
ATOM 561 C CA . ALA A 1 72 ? 18.861 7.628 4.067 1.00 51.53 72 ALA A CA 1
ATOM 562 C C . ALA A 1 72 ? 19.969 8.420 4.759 1.00 51.53 72 ALA A C 1
ATOM 564 O O . ALA A 1 72 ? 20.610 9.236 4.110 1.00 51.53 72 ALA A O 1
ATOM 565 N N . GLU A 1 73 ? 20.101 8.229 6.078 1.00 51.69 73 GLU A N 1
ATOM 566 C CA . GLU A 1 73 ? 21.329 8.344 6.895 1.00 51.69 73 GLU A CA 1
ATOM 567 C C . GLU A 1 73 ? 21.020 8.739 8.355 1.00 51.69 73 GLU A C 1
ATOM 569 O O . GLU A 1 73 ? 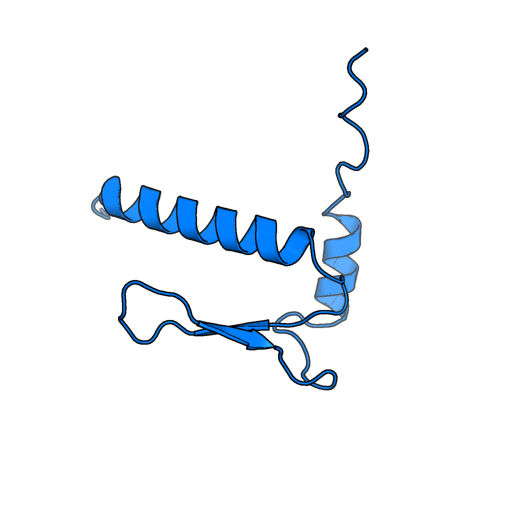21.322 9.848 8.764 1.00 51.69 73 GLU A O 1
ATOM 574 N N . GLU A 1 74 ? 20.499 7.828 9.188 1.00 47.97 74 GLU A N 1
ATOM 575 C CA . GLU A 1 74 ? 20.760 7.853 10.647 1.00 47.97 74 GLU A CA 1
ATOM 576 C C . GLU A 1 74 ? 20.754 6.431 11.252 1.00 47.97 74 GLU A C 1
ATOM 578 O O . GLU A 1 74 ? 20.044 6.132 12.202 1.00 47.97 74 GLU A O 1
ATOM 583 N N . GLU A 1 75 ? 21.592 5.525 10.736 1.00 45.66 75 GLU A N 1
ATOM 584 C CA . GLU A 1 75 ? 22.109 4.397 11.535 1.00 45.66 75 GLU A CA 1
ATOM 585 C C . GLU A 1 75 ? 23.609 4.196 11.257 1.00 45.66 75 GLU A C 1
ATOM 587 O O . GLU A 1 75 ? 24.055 3.221 10.659 1.00 45.66 75 GLU A O 1
ATOM 592 N N . LYS A 1 76 ? 24.420 5.149 11.724 1.00 45.34 76 LYS A N 1
ATOM 593 C CA . LYS A 1 76 ? 25.750 4.842 12.261 1.00 45.34 76 LYS A CA 1
ATOM 594 C C . LYS A 1 76 ? 25.758 5.259 13.726 1.00 45.34 76 LYS A C 1
ATOM 596 O O . LYS A 1 76 ? 25.911 6.436 14.039 1.00 45.34 76 LYS A O 1
ATOM 601 N N . LYS A 1 77 ? 25.560 4.291 14.616 1.00 39.56 77 LYS A N 1
ATOM 602 C CA . LYS A 1 77 ? 26.011 4.385 16.004 1.00 39.56 77 LYS A CA 1
ATOM 603 C C . LYS A 1 77 ? 27.135 3.374 16.178 1.00 39.56 77 LYS A C 1
ATOM 605 O O . LYS A 1 77 ? 26.871 2.174 16.202 1.00 39.56 77 LYS A O 1
ATOM 610 N N . ASP A 1 78 ? 28.354 3.902 16.207 1.00 40.66 78 ASP A N 1
ATOM 611 C CA . ASP A 1 78 ? 29.487 3.305 16.917 1.00 40.66 78 ASP A CA 1
ATOM 612 C C . ASP A 1 78 ? 29.194 3.225 18.428 1.00 40.66 78 ASP A C 1
ATOM 614 O O . ASP A 1 78 ? 28.443 4.097 18.938 1.00 40.66 78 ASP A O 1
#

Organism: NCBI:txid53326

Foldseek 3Di:
DDDPDPPVVVVLVVVVVVVVCVVCVVDDVLWDWDWDDPPDPDIDIGTDDSPDDHPADPVRVVVVPVVPDPPPDDPDDD

Radius of gyration: 16.52 Å; Cα contacts (8 Å, |Δi|>4): 31; chains: 1; bounding box: 49×27×38 Å

Solvent-accessible surface area (backbone atoms only — not comparable to full-atom values): 5279 Å² total; per-residue (Å²): 134,83,76,80,77,55,65,73,60,52,52,53,51,49,57,48,50,52,50,50,49,58,53,56,72,76,43,60,92,83,68,50,70,47,81,47,73,85,88,55,100,58,76,46,78,40,83,50,61,90,85,57,78,62,102,58,55,71,72,55,50,60,51,44,62,74,70,57,69,76,86,82,80,86,85,85,80,131

pLDDT: mean 71.64, std 10.81, range [39.56, 85.69]

Mean predicted aligned error: 11.47 Å

Secondary structure (DSSP, 8-state):
-PPPPPHHHHHHHHHHHHHHHHHHHTS-TT--EEEE--SSSS-EEEEPPTTS--SS-HHHHHHHHHH-----------

Sequence (78 aa):
MMKPLPYVTLSKVHDCLDKIHKFLTKNDPEFRCGLVWKGKNHLEIFAKDPAANGGISKGVRDLLATQCKDDAEEEKKD